Protein AF-A0A136Q4H1-F1 (afdb_monomer_lite)

Structure (mmCIF, N/CA/C/O backbone):
data_AF-A0A136Q4H1-F1
#
_entry.id   AF-A0A136Q4H1-F1
#
loop_
_atom_site.group_PDB
_atom_site.id
_atom_site.type_symbol
_atom_site.label_atom_id
_atom_site.label_alt_id
_atom_site.label_comp_id
_atom_site.label_asym_id
_atom_site.label_entity_id
_atom_site.label_seq_id
_atom_site.pdbx_PDB_ins_code
_atom_site.Cartn_x
_atom_site.Cartn_y
_atom_site.Cartn_z
_atom_site.occupancy
_atom_site.B_iso_or_equiv
_atom_site.auth_seq_id
_atom_site.auth_comp_id
_atom_site.auth_asym_id
_atom_site.auth_atom_id
_atom_site.pdbx_PDB_model_num
ATOM 1 N N . MET A 1 1 ? -11.226 1.812 13.363 1.00 83.31 1 MET A N 1
ATOM 2 C CA . MET A 1 1 ? -9.761 1.963 13.328 1.00 83.31 1 MET A CA 1
ATOM 3 C C . MET A 1 1 ? -9.238 0.841 12.466 1.00 83.31 1 MET A C 1
ATOM 5 O O . MET A 1 1 ? -9.612 -0.296 12.727 1.00 83.31 1 MET A O 1
ATOM 9 N N . ILE A 1 2 ? -8.485 1.176 11.424 1.00 94.25 2 ILE A N 1
ATOM 10 C CA . ILE A 1 2 ? -7.987 0.190 10.467 1.00 94.25 2 ILE A CA 1
ATOM 11 C C . ILE A 1 2 ? -6.959 -0.702 11.167 1.00 94.25 2 ILE A C 1
ATOM 13 O O . ILE A 1 2 ? -6.074 -0.217 11.876 1.00 94.25 2 ILE A O 1
ATOM 17 N N . GLN A 1 3 ? -7.112 -2.009 11.005 1.00 96.06 3 GLN A N 1
ATOM 18 C CA . GLN A 1 3 ? -6.185 -3.013 11.489 1.00 96.06 3 GLN A CA 1
ATOM 19 C C . GLN A 1 3 ? -5.037 -3.148 10.498 1.00 96.06 3 GLN 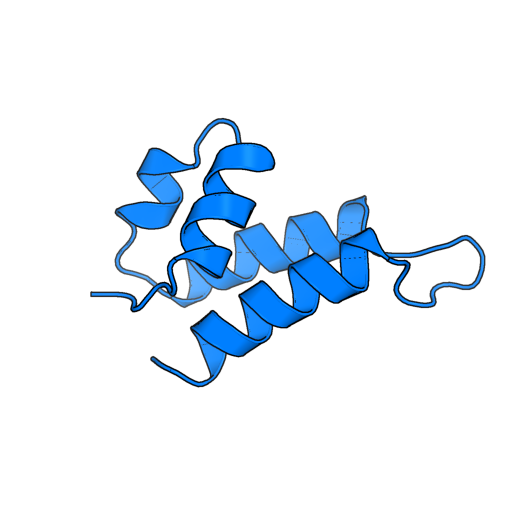A C 1
ATOM 21 O O . GLN A 1 3 ? -5.254 -3.450 9.327 1.00 96.06 3 GLN A O 1
ATOM 26 N N . PHE A 1 4 ? -3.826 -2.943 11.004 1.00 97.56 4 PHE A N 1
ATOM 27 C CA . PHE A 1 4 ? -2.583 -3.172 10.284 1.00 97.56 4 PHE A CA 1
ATOM 28 C C . PHE A 1 4 ? -1.775 -4.214 11.045 1.00 97.56 4 PHE A C 1
ATOM 30 O O . PHE A 1 4 ? -1.526 -4.047 12.248 1.00 97.56 4 PHE A O 1
ATOM 37 N N . SER A 1 5 ? -1.334 -5.261 10.354 1.00 97.88 5 SER A N 1
ATOM 38 C CA . SER A 1 5 ? -0.320 -6.159 10.896 1.00 97.88 5 SER A CA 1
ATOM 39 C C . SER A 1 5 ? 1.016 -5.422 11.056 1.00 97.88 5 SER A C 1
ATOM 41 O O . SER A 1 5 ? 1.233 -4.347 10.492 1.00 97.88 5 SER A O 1
ATOM 43 N N . GLU A 1 6 ? 1.949 -5.997 11.812 1.00 98.06 6 GLU A N 1
ATOM 44 C CA . GLU A 1 6 ? 3.302 -5.430 11.911 1.00 98.06 6 GLU A CA 1
ATOM 45 C C . GLU A 1 6 ? 4.010 -5.392 10.549 1.00 98.06 6 GLU A C 1
ATOM 47 O O . GLU A 1 6 ? 4.789 -4.477 10.282 1.00 98.06 6 GLU A O 1
ATOM 52 N N . GLN A 1 7 ? 3.696 -6.340 9.660 1.00 97.50 7 GLN A N 1
ATOM 53 C CA . GLN A 1 7 ? 4.231 -6.355 8.304 1.00 97.50 7 GLN A CA 1
ATOM 54 C C . GLN A 1 7 ? 3.640 -5.229 7.449 1.00 97.50 7 GLN A C 1
ATOM 56 O O . GLN A 1 7 ? 4.399 -4.540 6.771 1.00 97.50 7 GLN A O 1
ATOM 61 N N . ASP A 1 8 ? 2.332 -4.975 7.552 1.00 98.50 8 ASP A N 1
ATOM 62 C CA . ASP A 1 8 ? 1.676 -3.871 6.837 1.00 98.50 8 ASP A CA 1
ATOM 63 C C . ASP A 1 8 ? 2.273 -2.528 7.268 1.00 98.50 8 ASP A C 1
ATOM 65 O O . ASP A 1 8 ? 2.654 -1.709 6.434 1.00 98.50 8 ASP A O 1
ATOM 69 N N . LYS A 1 9 ? 2.438 -2.324 8.584 1.00 98.44 9 LYS A N 1
ATOM 70 C CA . LYS A 1 9 ? 3.054 -1.107 9.136 1.00 98.44 9 LYS A CA 1
ATOM 71 C C . LYS A 1 9 ? 4.477 -0.923 8.634 1.00 98.44 9 LYS A C 1
ATOM 73 O O . LYS A 1 9 ? 4.832 0.180 8.226 1.00 98.44 9 LYS A O 1
ATOM 78 N N . LYS A 1 10 ? 5.290 -1.982 8.669 1.00 98.50 10 LYS A N 1
ATOM 79 C CA . LYS A 1 10 ? 6.677 -1.934 8.200 1.00 98.50 10 LYS A CA 1
ATOM 80 C C . LYS A 1 10 ? 6.737 -1.560 6.720 1.00 98.50 10 LYS A C 1
ATOM 82 O O . LYS A 1 10 ? 7.438 -0.614 6.374 1.00 98.50 10 LYS A O 1
ATOM 87 N N . PHE A 1 11 ? 5.957 -2.239 5.881 1.00 98.50 11 PHE A N 1
ATOM 88 C CA . PHE A 1 11 ? 5.902 -1.954 4.452 1.00 98.50 11 PHE A CA 1
ATOM 89 C C . PHE A 1 11 ? 5.484 -0.504 4.183 1.00 98.50 11 PHE A C 1
ATOM 91 O O . PHE A 1 11 ? 6.137 0.189 3.404 1.00 98.50 11 PHE A O 1
ATOM 98 N N . ILE A 1 12 ? 4.435 -0.019 4.859 1.00 98.56 12 ILE A N 1
ATOM 99 C CA . ILE A 1 12 ? 3.954 1.358 4.699 1.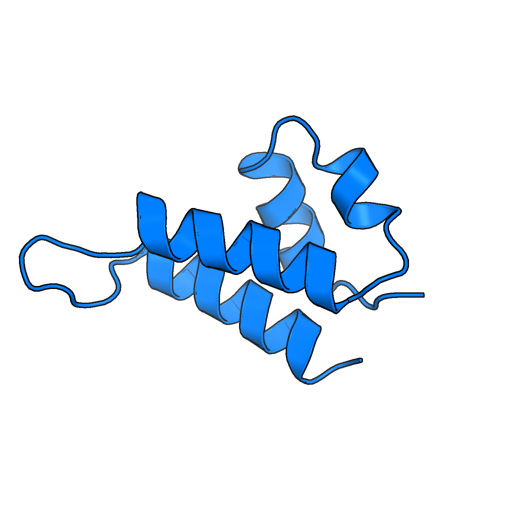00 98.56 12 ILE A CA 1
ATOM 100 C C . ILE A 1 12 ? 5.045 2.362 5.106 1.00 98.56 12 ILE A C 1
ATOM 102 O O . ILE A 1 12 ? 5.294 3.321 4.381 1.00 98.56 12 ILE A O 1
ATOM 106 N N . MET A 1 13 ? 5.737 2.125 6.224 1.00 98.44 13 MET A N 1
ATOM 107 C CA . MET A 1 13 ? 6.824 2.986 6.713 1.00 98.44 13 MET A CA 1
ATOM 108 C C . MET A 1 13 ? 8.048 3.026 5.792 1.00 98.44 13 MET A C 1
ATOM 110 O O . MET A 1 13 ? 8.734 4.044 5.749 1.00 98.44 13 MET A O 1
ATOM 114 N N . GLU A 1 14 ? 8.342 1.939 5.080 1.00 98.25 14 GLU A N 1
ATOM 115 C CA . GLU A 1 14 ? 9.497 1.848 4.179 1.00 98.25 14 GLU A CA 1
ATOM 116 C C . GLU A 1 14 ? 9.220 2.444 2.791 1.00 98.25 14 GLU A C 1
ATOM 118 O O . GLU A 1 14 ? 10.157 2.876 2.121 1.00 98.25 14 GLU A O 1
ATOM 123 N N . ASN A 1 15 ? 7.952 2.497 2.363 1.00 98.25 15 ASN A N 1
ATOM 124 C CA . ASN A 1 15 ? 7.591 2.814 0.976 1.00 98.25 15 ASN A CA 1
ATOM 125 C C . ASN A 1 15 ? 6.843 4.137 0.774 1.00 98.25 15 ASN A C 1
ATOM 127 O O . ASN A 1 15 ? 6.722 4.583 -0.369 1.00 98.25 15 ASN A O 1
ATOM 131 N N . PHE A 1 16 ? 6.367 4.781 1.843 1.00 97.94 16 PHE A N 1
ATOM 132 C CA . PHE A 1 16 ? 5.635 6.046 1.759 1.00 97.94 16 PHE A CA 1
ATOM 133 C C . PHE A 1 16 ? 6.237 7.117 2.667 1.00 97.94 16 PHE A C 1
ATOM 135 O O . PHE A 1 16 ? 6.378 6.927 3.874 1.00 97.94 16 PHE A O 1
ATOM 142 N N . GLU A 1 17 ? 6.513 8.299 2.116 1.00 97.19 17 GLU A N 1
ATOM 143 C CA . GLU A 1 17 ? 6.993 9.441 2.910 1.00 97.19 17 GLU A CA 1
ATOM 144 C C . GLU A 1 17 ? 5.954 9.894 3.951 1.00 97.19 17 GLU A C 1
ATOM 146 O O . GLU A 1 17 ? 6.294 10.250 5.079 1.00 97.19 17 GLU A O 1
ATOM 151 N N . ASN A 1 18 ? 4.668 9.818 3.599 1.00 96.50 18 ASN A N 1
ATOM 152 C CA . ASN A 1 18 ? 3.532 10.151 4.457 1.00 96.50 18 ASN A CA 1
ATOM 153 C C . ASN A 1 18 ? 2.979 8.937 5.231 1.00 96.50 18 ASN A C 1
ATOM 155 O O . ASN A 1 18 ? 1.806 8.919 5.603 1.00 96.50 18 ASN A O 1
ATOM 159 N N . ALA A 1 19 ? 3.806 7.924 5.512 1.00 97.69 19 ALA A N 1
ATOM 160 C CA . ALA A 1 19 ? 3.397 6.691 6.192 1.00 97.69 19 ALA A CA 1
ATOM 161 C C . ALA A 1 19 ? 2.602 6.916 7.490 1.00 97.69 19 ALA A C 1
ATOM 163 O O . ALA A 1 19 ? 1.627 6.214 7.755 1.00 97.69 19 ALA A O 1
ATOM 164 N N . LYS A 1 20 ? 2.981 7.916 8.297 1.00 97.62 20 LYS A N 1
ATOM 165 C CA . LYS A 1 20 ? 2.275 8.242 9.548 1.00 97.62 20 LYS A CA 1
ATOM 166 C C . LYS A 1 20 ? 0.828 8.672 9.311 1.00 97.62 20 LYS A C 1
ATOM 168 O O . LYS A 1 20 ? -0.035 8.304 10.103 1.00 97.62 20 LYS A O 1
ATOM 173 N N . ASP A 1 21 ? 0.569 9.405 8.232 1.00 97.94 21 ASP A N 1
ATOM 174 C CA . ASP A 1 21 ? -0.777 9.855 7.879 1.00 97.94 21 ASP A CA 1
ATOM 175 C C . ASP A 1 21 ? -1.620 8.677 7.381 1.00 97.94 21 ASP A C 1
ATOM 177 O O . ASP A 1 21 ? -2.772 8.533 7.783 1.00 97.94 21 ASP A O 1
ATOM 181 N N . ILE A 1 22 ? -1.023 7.778 6.588 1.00 97.88 22 ILE A N 1
ATOM 182 C CA . ILE A 1 22 ? -1.674 6.542 6.122 1.00 97.88 22 ILE A CA 1
ATOM 183 C C . ILE A 1 22 ? -2.076 5.663 7.315 1.00 97.88 22 ILE A C 1
ATOM 185 O O . ILE A 1 22 ? -3.207 5.190 7.381 1.00 97.88 22 ILE A O 1
ATOM 189 N N . LEU A 1 23 ? -1.176 5.477 8.285 1.00 97.88 23 LEU A N 1
ATOM 190 C CA . LEU A 1 23 ? -1.431 4.660 9.477 1.00 97.88 23 LEU A CA 1
ATOM 191 C C . LEU A 1 23 ? -2.433 5.299 10.454 1.00 97.88 23 LEU A C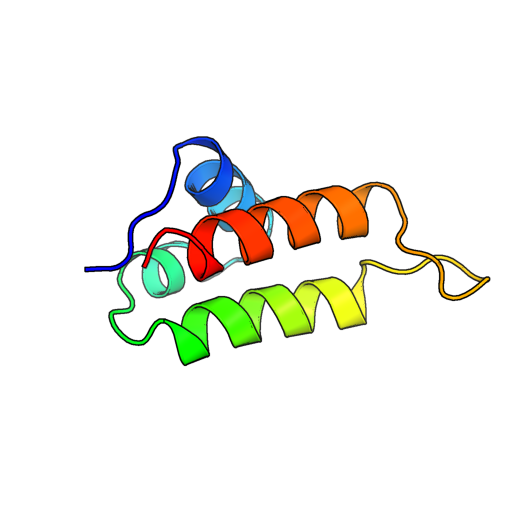 1
ATOM 193 O O . LEU A 1 23 ? -3.017 4.592 11.276 1.00 97.88 23 LEU A O 1
ATOM 197 N N . ALA A 1 24 ? -2.631 6.618 10.386 1.00 97.50 24 ALA A N 1
ATOM 198 C CA . ALA A 1 24 ? -3.612 7.346 11.193 1.00 97.50 24 ALA A CA 1
ATOM 199 C C . ALA A 1 24 ? -4.991 7.476 10.514 1.00 97.50 24 ALA A C 1
ATOM 201 O O . ALA A 1 24 ? -5.974 7.816 11.185 1.00 97.50 24 ALA A O 1
ATOM 202 N N . GLU A 1 25 ? -5.081 7.212 9.208 1.00 97.56 25 GLU A N 1
ATOM 203 C CA . GLU A 1 25 ? -6.316 7.306 8.430 1.00 97.56 25 GLU A CA 1
ATOM 204 C C . GLU A 1 25 ? -7.392 6.343 8.964 1.00 97.56 25 GLU A C 1
ATOM 206 O O . GLU A 1 25 ? -7.121 5.262 9.491 1.00 97.56 25 GLU A O 1
ATOM 211 N N . GLN A 1 26 ? -8.648 6.772 8.869 1.00 96.50 26 GLN A N 1
ATOM 212 C CA . GLN A 1 26 ? -9.811 6.012 9.328 1.00 96.50 26 GLN A CA 1
ATOM 213 C C . GLN A 1 26 ? -10.657 5.494 8.161 1.00 96.50 26 GLN A C 1
ATOM 215 O O . GLN A 1 26 ? -11.437 4.560 8.345 1.00 96.50 26 GLN A O 1
ATOM 220 N N . ASP A 1 27 ? -10.504 6.074 6.969 1.00 97.56 27 ASP A N 1
ATOM 221 C CA . ASP A 1 27 ? -11.141 5.603 5.744 1.00 97.56 27 ASP A CA 1
ATOM 222 C C . ASP A 1 27 ? -10.280 4.546 5.039 1.00 97.56 27 ASP A C 1
ATOM 224 O O . ASP A 1 27 ? -9.306 4.853 4.345 1.00 97.56 27 ASP A O 1
ATOM 228 N N . ILE A 1 28 ? -10.694 3.284 5.170 1.00 97.50 28 ILE A N 1
ATOM 229 C CA . ILE A 1 28 ? -10.031 2.140 4.537 1.00 97.50 28 ILE A CA 1
ATOM 230 C C . ILE A 1 28 ? -9.881 2.307 3.024 1.00 97.50 28 ILE A C 1
ATOM 232 O O . ILE A 1 28 ? -8.856 1.925 2.464 1.00 97.50 28 ILE A O 1
ATOM 236 N N . LYS A 1 29 ? -10.849 2.934 2.343 1.00 97.88 29 LYS A N 1
ATOM 237 C CA . LYS A 1 29 ? -10.792 3.089 0.884 1.00 97.88 29 LYS A CA 1
ATOM 238 C C . LYS A 1 29 ? -9.644 3.995 0.461 1.00 97.88 29 LYS A C 1
ATOM 240 O O . LYS A 1 29 ? -9.092 3.794 -0.617 1.00 97.88 29 LYS A O 1
ATOM 245 N N . LYS A 1 30 ? -9.279 4.979 1.286 1.00 98.06 30 LYS A N 1
ATOM 246 C CA . LYS A 1 30 ? -8.128 5.844 1.012 1.00 98.06 30 LYS A CA 1
ATOM 247 C C . LYS A 1 30 ? -6.815 5.104 1.213 1.00 98.06 30 LYS A C 1
ATOM 249 O O . LYS A 1 30 ? -5.945 5.216 0.359 1.00 98.06 30 LYS A O 1
ATOM 254 N N . VAL A 1 31 ? -6.696 4.325 2.289 1.00 98.31 31 VAL A N 1
ATOM 255 C CA . VAL A 1 31 ? -5.503 3.503 2.547 1.00 98.31 31 VAL A CA 1
ATOM 256 C C . VAL A 1 31 ? -5.282 2.505 1.413 1.00 98.31 31 VAL A C 1
ATOM 258 O O . VAL A 1 31 ? -4.199 2.458 0.838 1.00 98.31 31 VAL A O 1
ATOM 261 N N . LEU A 1 32 ? -6.330 1.769 1.034 1.00 98.56 32 LEU A N 1
ATOM 262 C CA . LEU A 1 32 ? -6.267 0.805 -0.063 1.00 98.56 32 LEU A CA 1
ATOM 263 C C . LEU A 1 32 ? -5.911 1.471 -1.391 1.00 98.56 32 LEU A C 1
ATOM 265 O O . LEU A 1 32 ? -5.079 0.942 -2.114 1.00 98.56 32 LEU A O 1
ATOM 269 N N . ARG A 1 33 ? -6.483 2.644 -1.695 1.00 98.56 33 ARG A N 1
ATOM 270 C CA . ARG A 1 33 ? -6.146 3.383 -2.919 1.00 98.56 33 ARG A CA 1
ATOM 271 C C . ARG A 1 33 ? -4.670 3.762 -2.977 1.00 98.56 33 ARG A C 1
ATOM 273 O O . ARG A 1 33 ? -4.058 3.594 -4.015 1.00 98.56 33 ARG A O 1
ATOM 280 N N . VAL A 1 34 ? -4.092 4.238 -1.877 1.00 98.12 34 VAL A N 1
ATOM 281 C CA . VAL A 1 34 ? -2.673 4.629 -1.851 1.00 98.12 34 VAL A CA 1
ATOM 282 C C . VAL A 1 34 ? -1.752 3.423 -2.080 1.00 98.12 34 VAL A C 1
ATOM 284 O O . VAL A 1 34 ? -0.727 3.547 -2.747 1.00 98.12 34 VAL A O 1
ATOM 287 N N . ILE A 1 35 ? -2.119 2.249 -1.559 1.00 98.56 35 ILE A N 1
ATOM 288 C CA . ILE A 1 35 ? -1.372 1.007 -1.802 1.00 98.56 35 ILE A CA 1
ATOM 289 C C . ILE A 1 35 ? -1.561 0.533 -3.249 1.00 98.56 35 ILE A C 1
ATOM 291 O O . ILE A 1 35 ? -0.585 0.144 -3.884 1.00 98.56 35 ILE A O 1
ATOM 295 N N . ASP A 1 36 ? -2.781 0.604 -3.779 1.00 98.56 36 ASP A N 1
ATOM 296 C CA . ASP A 1 36 ? -3.096 0.276 -5.175 1.00 98.56 36 ASP A CA 1
ATOM 297 C C . ASP A 1 36 ? -2.320 1.166 -6.155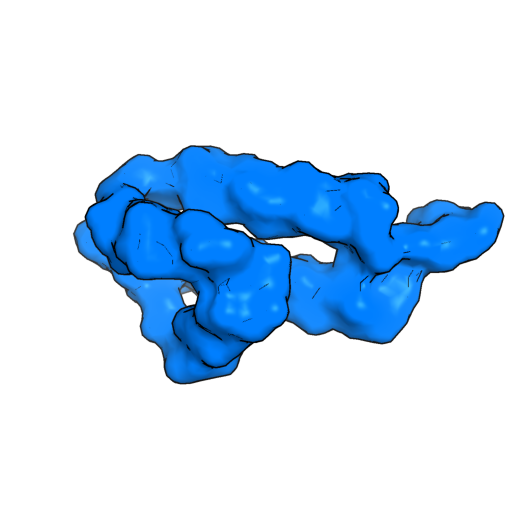 1.00 98.56 36 ASP A C 1
ATOM 299 O O . ASP A 1 36 ? -1.657 0.658 -7.054 1.00 98.56 36 ASP A O 1
ATOM 303 N N . ASP A 1 37 ? -2.282 2.480 -5.918 1.00 98.56 37 ASP A N 1
ATOM 304 C CA . ASP A 1 37 ? -1.508 3.429 -6.723 1.00 98.56 37 ASP A CA 1
ATOM 305 C C . ASP A 1 37 ? -0.010 3.052 -6.745 1.00 98.56 37 ASP A C 1
ATOM 307 O O . ASP A 1 37 ? 0.636 3.111 -7.793 1.00 98.56 37 ASP A O 1
ATOM 311 N N . LEU A 1 38 ? 0.546 2.595 -5.614 1.00 98.38 38 LEU A N 1
ATOM 312 C CA . LEU A 1 38 ? 1.932 2.119 -5.526 1.00 98.38 38 LEU A CA 1
ATOM 313 C C . LEU A 1 38 ? 2.151 0.797 -6.288 1.00 98.38 38 LEU A C 1
ATOM 315 O O . LEU A 1 38 ? 3.197 0.621 -6.920 1.00 98.38 38 LEU A O 1
ATOM 319 N N . ILE A 1 39 ? 1.183 -0.126 -6.245 1.00 98.56 39 ILE A N 1
ATOM 320 C CA . ILE A 1 39 ? 1.202 -1.366 -7.039 1.00 98.56 39 ILE A CA 1
ATOM 321 C C . ILE A 1 39 ? 1.171 -1.025 -8.531 1.00 98.56 39 ILE A C 1
ATOM 323 O O . ILE A 1 39 ? 1.953 -1.579 -9.299 1.00 98.56 39 ILE A O 1
ATOM 327 N N . MET A 1 40 ? 0.329 -0.084 -8.947 1.00 98.19 40 MET A N 1
ATOM 328 C CA . MET A 1 40 ? 0.231 0.340 -10.344 1.00 98.19 40 MET A CA 1
ATOM 329 C C . MET A 1 40 ? 1.503 1.039 -10.843 1.00 98.19 40 MET A C 1
ATOM 331 O O . MET A 1 40 ? 1.876 0.854 -11.999 1.00 98.19 40 MET A O 1
ATOM 335 N N . ASP A 1 41 ? 2.190 1.799 -9.985 1.00 97.88 41 ASP A N 1
ATOM 336 C CA . ASP A 1 41 ? 3.426 2.513 -10.336 1.00 97.88 41 ASP A CA 1
ATOM 337 C C . ASP A 1 41 ? 4.654 1.585 -10.423 1.00 97.88 41 ASP A C 1
ATOM 339 O O . ASP A 1 41 ? 5.470 1.704 -11.336 1.00 97.88 41 ASP A O 1
ATOM 343 N N . LYS A 1 42 ? 4.803 0.645 -9.477 1.00 97.81 42 LYS A N 1
ATOM 344 C CA . LYS A 1 42 ? 6.056 -0.124 -9.296 1.00 97.81 42 LYS A CA 1
ATOM 345 C C . LYS A 1 42 ? 5.879 -1.635 -9.246 1.00 97.81 42 LYS A C 1
ATOM 347 O O . LYS A 1 42 ? 6.867 -2.367 -9.201 1.00 97.81 42 LYS A O 1
ATOM 352 N N . GLY A 1 43 ? 4.645 -2.119 -9.191 1.00 98.44 43 GLY A N 1
ATOM 353 C CA . GLY A 1 43 ? 4.323 -3.508 -8.882 1.00 98.44 43 GLY A CA 1
ATOM 354 C C . GLY A 1 43 ? 4.355 -4.463 -10.067 1.00 98.44 43 GLY A C 1
ATOM 355 O O . GLY A 1 43 ? 4.266 -5.667 -9.849 1.00 98.44 43 GLY A O 1
ATOM 356 N N . PHE A 1 44 ? 4.520 -3.974 -11.294 1.00 98.50 44 PHE A N 1
ATOM 357 C CA . PHE A 1 44 ? 4.487 -4.803 -12.498 1.00 98.50 44 PHE A CA 1
ATOM 358 C C . PHE A 1 44 ? 5.857 -4.903 -13.175 1.00 98.50 44 PHE A C 1
ATOM 360 O O . PHE A 1 44 ? 6.692 -4.003 -13.070 1.00 98.50 44 PHE A O 1
ATOM 367 N N . ASP A 1 45 ? 6.118 -6.026 -13.838 1.00 97.69 45 ASP A N 1
ATOM 368 C CA . ASP A 1 45 ? 7.263 -6.190 -14.732 1.00 97.69 45 ASP A CA 1
ATOM 369 C C . ASP A 1 45 ? 6.908 -5.837 -16.190 1.00 97.69 45 ASP A C 1
ATOM 371 O O . ASP A 1 45 ? 5.817 -5.357 -16.501 1.00 97.69 45 ASP A O 1
ATOM 375 N N . VAL A 1 46 ? 7.850 -6.066 -17.110 1.00 96.44 46 VAL A N 1
ATOM 376 C CA . VAL A 1 46 ? 7.676 -5.757 -18.541 1.00 96.44 46 VAL A CA 1
ATOM 377 C C . VAL A 1 46 ? 6.579 -6.578 -19.231 1.00 96.44 46 VAL A C 1
ATOM 379 O O . VAL A 1 46 ? 6.146 -6.200 -20.317 1.00 96.44 46 VAL A O 1
ATOM 382 N N . ASN A 1 47 ? 6.139 -7.685 -18.628 1.00 97.62 47 ASN A N 1
ATOM 383 C CA . ASN A 1 47 ? 5.070 -8.539 -19.139 1.00 97.62 47 ASN A CA 1
ATOM 384 C C . ASN A 1 47 ? 3.710 -8.216 -18.504 1.00 97.62 47 ASN A C 1
ATOM 386 O O . ASN A 1 47 ? 2.736 -8.900 -18.810 1.00 97.62 47 ASN A O 1
ATOM 390 N N . TYR A 1 48 ? 3.628 -7.173 -17.668 1.00 93.75 48 TYR A N 1
ATOM 391 C CA . TYR A 1 48 ? 2.448 -6.832 -16.867 1.00 93.75 48 TYR A CA 1
ATOM 392 C C . TYR A 1 48 ? 2.059 -7.903 -15.838 1.00 93.75 48 TYR A C 1
ATOM 394 O O . TYR A 1 48 ? 0.927 -7.911 -15.351 1.00 93.75 48 TYR A O 1
ATOM 402 N N . ASP A 1 49 ? 2.998 -8.768 -15.455 1.00 98.19 49 ASP A N 1
ATOM 403 C CA . ASP A 1 49 ? 2.841 -9.633 -14.293 1.00 98.19 49 ASP A CA 1
ATOM 404 C C . ASP A 1 49 ? 3.292 -8.886 -13.033 1.00 98.19 49 ASP A C 1
ATOM 406 O O . ASP A 1 49 ? 4.168 -8.017 -13.088 1.00 98.19 49 ASP A O 1
ATOM 410 N N . LEU A 1 50 ? 2.718 -9.227 -11.873 1.00 98.31 50 LEU A N 1
ATOM 411 C CA . LEU A 1 50 ? 3.219 -8.693 -10.607 1.00 98.31 50 LEU A CA 1
ATOM 412 C C . LEU A 1 50 ? 4.679 -9.120 -10.417 1.00 98.31 50 LEU A C 1
ATOM 414 O O . LEU A 1 50 ? 4.984 -10.315 -10.416 1.00 98.31 50 LEU A O 1
ATOM 418 N N . ASN A 1 51 ? 5.569 -8.159 -10.194 1.00 98.50 51 ASN A N 1
ATOM 419 C CA . ASN A 1 51 ? 6.956 -8.416 -9.821 1.00 98.50 51 ASN A CA 1
ATOM 420 C C . ASN A 1 51 ? 7.062 -8.739 -8.311 1.00 98.50 51 ASN A C 1
ATOM 422 O O . ASN A 1 51 ? 6.053 -8.838 -7.608 1.00 98.50 51 ASN A O 1
ATOM 426 N N . ASP A 1 52 ? 8.275 -8.946 -7.789 1.0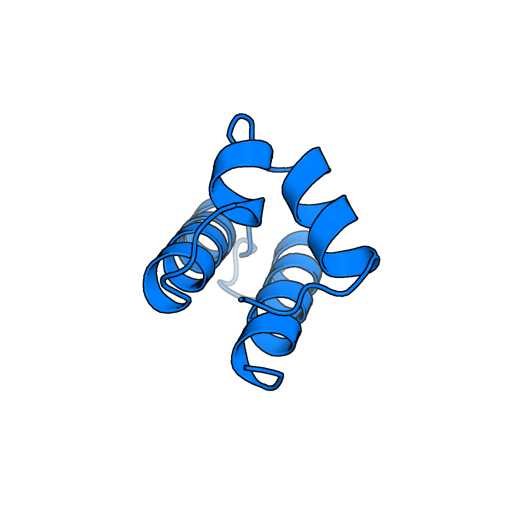0 98.44 52 ASP A N 1
ATOM 427 C CA . ASP A 1 52 ? 8.461 -9.266 -6.363 1.00 98.44 52 ASP A CA 1
ATOM 428 C C . ASP A 1 52 ? 7.925 -8.173 -5.430 1.00 98.44 52 ASP A C 1
ATOM 430 O O . ASP A 1 52 ? 7.242 -8.484 -4.452 1.00 98.44 52 ASP A O 1
ATOM 434 N N . PHE A 1 53 ? 8.170 -6.907 -5.773 1.00 98.44 53 PHE A N 1
ATOM 435 C CA . PHE A 1 53 ? 7.663 -5.758 -5.030 1.00 98.44 53 PHE A CA 1
ATOM 436 C C . PHE A 1 53 ? 6.133 -5.682 -5.087 1.00 98.44 53 PHE A C 1
ATOM 438 O O . PHE A 1 53 ? 5.477 -5.536 -4.058 1.00 98.44 53 PHE A O 1
ATOM 445 N N . GLY A 1 54 ? 5.547 -5.853 -6.274 1.00 98.56 54 GLY A N 1
ATOM 446 C CA . GLY A 1 54 ? 4.099 -5.857 -6.465 1.00 98.56 54 GLY A CA 1
ATOM 447 C C . GLY A 1 54 ? 3.410 -6.975 -5.697 1.00 98.56 54 GLY A C 1
ATOM 448 O O . GLY A 1 54 ? 2.368 -6.746 -5.095 1.00 98.56 54 GLY A O 1
ATOM 449 N N . ARG A 1 55 ? 4.010 -8.170 -5.632 1.00 98.62 55 ARG A N 1
ATOM 450 C CA . ARG A 1 55 ? 3.502 -9.271 -4.798 1.00 98.62 55 ARG A CA 1
ATOM 451 C C . ARG A 1 55 ? 3.528 -8.936 -3.311 1.00 98.62 55 ARG A C 1
ATOM 453 O O . ARG A 1 55 ? 2.624 -9.347 -2.589 1.00 98.62 55 ARG A O 1
ATOM 460 N N . GLU A 1 56 ? 4.557 -8.244 -2.834 1.00 98.50 56 GLU A N 1
ATOM 461 C CA . GLU A 1 56 ? 4.619 -7.800 -1.441 1.00 98.50 56 GLU A CA 1
ATOM 462 C C . GLU A 1 56 ? 3.559 -6.733 -1.148 1.00 98.50 56 GLU A C 1
ATOM 464 O O . GLU A 1 56 ? 2.778 -6.893 -0.211 1.00 98.50 56 GLU A O 1
ATOM 469 N N . ALA A 1 57 ? 3.463 -5.713 -2.000 1.00 98.62 57 ALA A N 1
ATOM 470 C CA . ALA A 1 57 ? 2.462 -4.659 -1.893 1.00 98.62 57 ALA A CA 1
ATOM 471 C C . ALA A 1 57 ? 1.025 -5.214 -1.959 1.00 98.62 57 ALA A C 1
ATOM 473 O O . ALA A 1 57 ? 0.180 -4.835 -1.148 1.00 98.62 57 ALA A O 1
ATOM 474 N N . GLN A 1 58 ? 0.761 -6.181 -2.847 1.00 98.69 58 GLN A N 1
ATOM 475 C CA . GLN A 1 58 ? -0.533 -6.860 -2.950 1.00 98.69 58 GLN A CA 1
ATOM 476 C C . GLN A 1 58 ? -0.887 -7.616 -1.665 1.00 98.69 58 GLN A C 1
ATOM 478 O O . GLN A 1 58 ? -2.029 -7.566 -1.225 1.00 98.69 58 GLN A O 1
ATOM 483 N N . ARG A 1 59 ? 0.078 -8.277 -1.009 1.00 98.62 59 ARG A N 1
ATOM 484 C CA . ARG A 1 59 ? -0.182 -8.950 0.278 1.00 98.62 59 ARG A CA 1
ATOM 485 C C . ARG A 1 59 ? -0.587 -7.964 1.368 1.00 98.62 59 ARG A C 1
ATOM 487 O O . ARG A 1 59 ? -1.442 -8.300 2.180 1.00 98.62 59 ARG A O 1
ATOM 494 N N . VAL A 1 60 ? 0.009 -6.772 1.383 1.00 98.62 60 VAL A N 1
ATOM 495 C CA . VAL A 1 60 ? -0.364 -5.703 2.322 1.00 98.62 60 VAL A CA 1
ATOM 496 C C . VAL A 1 60 ? -1.765 -5.179 2.009 1.00 98.62 60 VAL A C 1
ATOM 498 O O . VAL A 1 60 ? -2.585 -5.050 2.917 1.00 98.62 60 VAL A O 1
ATOM 501 N N . TYR A 1 61 ? -2.073 -4.946 0.728 1.00 98.69 61 TYR A N 1
ATOM 502 C CA . TYR A 1 61 ? -3.421 -4.583 0.283 1.00 98.69 61 TYR A CA 1
ATOM 503 C C . TYR A 1 61 ? -4.457 -5.614 0.752 1.00 98.69 61 TYR A C 1
ATOM 505 O O . TYR A 1 61 ? -5.431 -5.259 1.416 1.00 98.69 61 TYR A O 1
ATOM 513 N N . ASP A 1 62 ? -4.217 -6.895 0.463 1.00 98.62 62 ASP A N 1
ATOM 514 C CA . ASP A 1 62 ? -5.111 -7.999 0.810 1.00 98.62 62 ASP A CA 1
ATOM 515 C C . ASP A 1 62 ? -5.261 -8.134 2.332 1.00 98.62 62 ASP A C 1
ATOM 517 O O . ASP A 1 62 ? -6.375 -8.283 2.834 1.00 98.62 62 ASP A O 1
ATOM 521 N N . SER A 1 63 ? -4.157 -8.027 3.082 1.00 98.38 63 SER A N 1
ATOM 522 C CA . SER A 1 63 ? -4.164 -8.047 4.549 1.00 98.38 63 SER A CA 1
ATOM 523 C C . SER A 1 63 ? -5.085 -6.967 5.116 1.00 98.38 63 SER A C 1
ATOM 525 O O . SER A 1 63 ? -5.915 -7.251 5.979 1.00 98.38 63 SER A O 1
ATOM 527 N N . ILE A 1 64 ? -5.000 -5.738 4.607 1.00 98.12 64 ILE A N 1
ATOM 528 C CA . ILE A 1 64 ? -5.845 -4.636 5.076 1.00 98.12 64 ILE A CA 1
ATOM 529 C C . ILE A 1 64 ? -7.301 -4.848 4.647 1.00 98.12 64 ILE A C 1
ATOM 531 O O . ILE A 1 64 ? -8.197 -4.657 5.470 1.00 98.12 64 ILE A O 1
ATOM 535 N N . TYR A 1 65 ? -7.542 -5.261 3.399 1.00 98.12 65 TYR A N 1
ATOM 536 C CA . TYR A 1 65 ? -8.883 -5.444 2.837 1.00 98.12 65 TYR A CA 1
ATOM 537 C C . TYR A 1 65 ? -9.683 -6.546 3.540 1.00 98.12 65 TYR A C 1
ATOM 539 O O . TYR A 1 65 ? -10.860 -6.357 3.823 1.00 98.12 65 TYR A O 1
ATOM 547 N N . TYR A 1 66 ? -9.068 -7.696 3.829 1.00 97.88 66 TYR A N 1
ATOM 548 C CA . TYR A 1 66 ? -9.790 -8.840 4.396 1.00 97.88 66 TYR A CA 1
ATOM 549 C C . TYR A 1 66 ? -9.952 -8.785 5.921 1.00 97.88 66 TYR A C 1
ATOM 551 O O . TYR A 1 66 ? -10.775 -9.524 6.462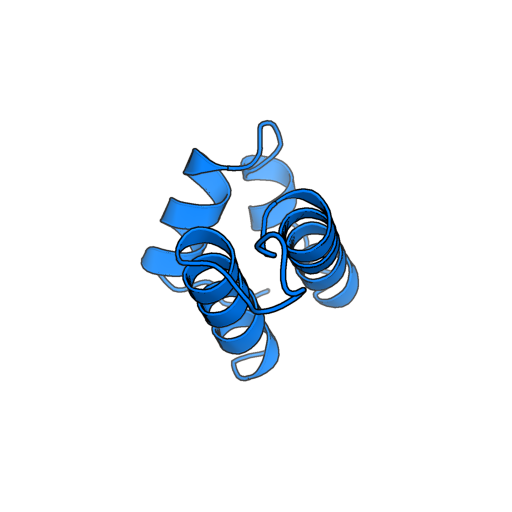 1.00 97.88 66 TYR A O 1
ATOM 559 N N . ASN A 1 67 ? -9.199 -7.929 6.619 1.00 95.75 67 ASN A N 1
ATOM 560 C CA . ASN A 1 67 ? -9.226 -7.834 8.084 1.00 95.75 67 ASN A CA 1
ATOM 561 C C . ASN A 1 67 ? -9.999 -6.610 8.624 1.00 95.75 67 ASN A C 1
ATOM 563 O O . ASN A 1 67 ? -9.935 -6.340 9.827 1.00 95.75 67 ASN A O 1
ATOM 567 N N . ASN A 1 68 ? -10.716 -5.864 7.773 1.00 93.12 68 ASN A N 1
ATOM 568 C CA . ASN A 1 68 ? -11.443 -4.639 8.137 1.00 93.12 68 ASN A CA 1
ATOM 569 C C . ASN A 1 68 ? -12.791 -4.514 7.425 1.00 93.12 68 ASN A C 1
ATOM 571 O O . ASN A 1 68 ? -13.734 -4.013 8.079 1.00 93.12 68 ASN A O 1
#

Radius of gyration: 11.51 Å; chains: 1; bounding box: 21×20×32 Å

Organism: NCBI:txid626937

pLDDT: mean 97.63, std 2.06, range [83.31, 98.69]

Secondary structure (DSSP, 8-state):
-----HHHHHHHHHH-TTHHHHHH---HHHHHHHHHHHHHHHSB-TTSSB-HHHHHHHHHHHHHHHT-

Sequence (68 aa):
MIQFSEQDKKFIMENFENAKDILAEQDIKKVLRVIDDLIMDKGFDVNYDLNDFGREAQRVYDSIYYNN

Foldseek 3Di:
DFDADPLLLVLLVVPDPVSVVLVVDPDLVVNLVVLVVVCVVPQADPVRDGDPNSVSSVVSSCVRVVPD